Protein AF-A0A150PPF5-F1 (afdb_monomer_lite)

Organism: Sorangium cellulosum (NCBI:txid56)

Sequence (103 aa):
GITVATAHDVRDVDRVRRYVLLHGHLDRPGPGVVAGARLDAGDVVGYAGDTGSPGLVRLRLEARQLREGARLSDLDPKRIIDAAVTVPCDLRNVLPLRQGASL

Foldseek 3Di:
DDKAKDWDFDDDPPDTWIKIKIWPQFPDAFPPRDFPDDDDPPGGGGHFHCVVNPPDGDTDIWMKIFDPPADDDRVPVVQRPDCVGIGTDDCVVPDDDPPPPDD

Secondary structure (DSSP, 8-state):
-EEEEEEEEEEETTEEEEEEEEEEEEEEEPTT--TT----TT---EEEB-TTSTT--B-EEEEEEEPTT---STT-HHHHH-TTTEEEE-GGGTSPP-TT---

Radius of gyration: 14.57 Å; chains: 1; bounding box: 34×36×33 Å

Structure (mmCIF, N/CA/C/O backbone):
data_AF-A0A150PPF5-F1
#
_entry.id   AF-A0A150PPF5-F1
#
loop_
_atom_site.group_PDB
_atom_site.id
_atom_site.type_symbol
_atom_site.label_atom_id
_atom_site.label_alt_id
_atom_site.label_comp_id
_atom_site.label_asym_id
_atom_site.label_entity_id
_atom_site.label_seq_id
_atom_site.pdbx_PDB_ins_code
_atom_site.Cartn_x
_atom_site.Cartn_y
_atom_site.Cartn_z
_atom_site.occupancy
_atom_site.B_iso_or_equiv
_atom_site.auth_seq_id
_atom_site.auth_comp_id
_atom_site.auth_asym_id
_atom_site.auth_atom_id
_atom_site.pdbx_PDB_model_num
ATOM 1 N N . GLY A 1 1 ? 8.554 8.049 -8.570 1.00 86.94 1 GLY A N 1
ATOM 2 C CA . GLY A 1 1 ? 8.440 6.658 -9.037 1.00 86.94 1 GLY A CA 1
ATOM 3 C C . GLY A 1 1 ? 6.982 6.283 -9.131 1.00 86.94 1 GLY A C 1
ATOM 4 O O . GLY A 1 1 ? 6.154 7.002 -8.578 1.00 86.94 1 GLY A O 1
ATOM 5 N N . ILE A 1 2 ? 6.672 5.199 -9.830 1.00 94.44 2 ILE A N 1
ATOM 6 C CA . ILE A 1 2 ? 5.318 4.648 -9.883 1.00 94.44 2 ILE A CA 1
ATOM 7 C C . ILE A 1 2 ? 5.026 3.996 -8.532 1.00 94.44 2 ILE A C 1
ATOM 9 O O . ILE A 1 2 ? 5.869 3.285 -7.975 1.00 94.44 2 ILE A O 1
ATOM 13 N N . THR A 1 3 ? 3.834 4.277 -8.011 1.00 94.81 3 THR A N 1
ATOM 14 C CA . THR A 1 3 ? 3.356 3.756 -6.735 1.00 94.81 3 THR A CA 1
ATOM 15 C C . THR A 1 3 ? 1.937 3.241 -6.901 1.00 94.81 3 THR A C 1
ATOM 17 O O . THR A 1 3 ? 1.096 3.944 -7.456 1.00 94.81 3 THR A O 1
ATOM 20 N N . VAL A 1 4 ? 1.661 2.053 -6.370 1.00 95.31 4 VAL A N 1
ATOM 21 C CA . VAL A 1 4 ? 0.297 1.532 -6.225 1.00 95.31 4 VAL A CA 1
ATOM 22 C C . VAL A 1 4 ? -0.081 1.529 -4.749 1.00 95.31 4 VAL A C 1
ATOM 24 O O . VAL A 1 4 ? 0.610 0.940 -3.914 1.00 95.31 4 VAL A O 1
ATOM 27 N N . ALA A 1 5 ? -1.192 2.187 -4.426 1.00 94.69 5 ALA A N 1
ATOM 28 C CA . ALA A 1 5 ? -1.792 2.153 -3.102 1.00 94.69 5 ALA A CA 1
ATOM 29 C C . ALA A 1 5 ? -2.885 1.079 -3.053 1.00 94.69 5 ALA A C 1
ATOM 31 O O . ALA A 1 5 ? -3.734 1.018 -3.937 1.00 94.69 5 ALA A O 1
ATOM 32 N N . THR A 1 6 ? -2.892 0.266 -2.000 1.00 94.12 6 THR A N 1
ATOM 33 C CA . THR A 1 6 ? -3.980 -0.687 -1.718 1.00 94.12 6 THR A CA 1
ATOM 34 C C . THR A 1 6 ? -4.548 -0.403 -0.337 1.00 94.12 6 THR A C 1
ATOM 36 O O . THR A 1 6 ? -3.786 -0.098 0.582 1.00 94.12 6 THR A O 1
ATOM 39 N N . ALA A 1 7 ? -5.869 -0.475 -0.191 1.00 92.88 7 ALA A N 1
ATOM 40 C CA . ALA A 1 7 ? -6.562 -0.242 1.071 1.00 92.88 7 ALA A CA 1
ATOM 41 C C . ALA A 1 7 ? -7.164 -1.547 1.601 1.00 92.88 7 ALA A C 1
ATOM 43 O O . ALA A 1 7 ? -7.760 -2.306 0.842 1.00 92.88 7 ALA A O 1
ATOM 44 N N . HIS A 1 8 ? -7.017 -1.782 2.903 1.00 92.38 8 HIS A N 1
ATOM 45 C CA . HIS A 1 8 ? -7.371 -3.033 3.571 1.00 92.38 8 HIS A CA 1
ATOM 46 C C . HIS A 1 8 ? -8.176 -2.737 4.828 1.00 92.38 8 HIS A C 1
ATOM 48 O O . HIS A 1 8 ? -7.707 -2.001 5.698 1.00 92.38 8 HIS A O 1
ATOM 54 N N . ASP A 1 9 ? -9.363 -3.324 4.938 1.00 92.06 9 ASP A N 1
ATOM 55 C CA . ASP A 1 9 ? -10.159 -3.294 6.164 1.00 92.06 9 ASP A CA 1
ATOM 56 C C . ASP A 1 9 ? -9.834 -4.523 7.011 1.00 92.06 9 ASP A C 1
ATOM 58 O O . ASP A 1 9 ? -10.117 -5.656 6.626 1.00 92.06 9 ASP A O 1
ATOM 62 N N . VAL A 1 10 ? -9.240 -4.292 8.178 1.00 90.44 10 VAL A N 1
ATOM 63 C CA . VAL A 1 10 ? -8.845 -5.334 9.125 1.00 90.44 10 VAL A CA 1
ATOM 64 C C . VAL A 1 10 ? -9.773 -5.265 10.329 1.00 90.44 10 VAL A C 1
ATOM 66 O O . VAL A 1 10 ? -9.863 -4.237 11.003 1.00 90.44 10 VAL A O 1
ATOM 69 N N . ARG A 1 11 ? -10.481 -6.364 10.595 1.00 89.25 11 ARG A N 1
ATOM 70 C CA . ARG A 1 11 ? -11.310 -6.509 11.795 1.00 89.25 11 ARG A CA 1
ATOM 71 C C . ARG A 1 11 ? -10.426 -6.888 12.980 1.00 89.25 11 ARG A C 1
ATOM 73 O O . ARG A 1 11 ? -9.805 -7.944 12.974 1.00 89.25 11 ARG A O 1
ATOM 80 N N . ASP A 1 12 ? -10.394 -6.008 13.965 1.00 80.88 12 ASP A N 1
ATOM 81 C CA . ASP A 1 12 ? -9.947 -6.253 15.334 1.00 80.88 12 ASP A CA 1
ATOM 82 C C . ASP A 1 12 ? -11.208 -6.444 16.199 1.00 80.88 12 ASP A C 1
ATOM 84 O O . ASP A 1 12 ? -12.286 -6.013 15.791 1.00 80.88 12 ASP A O 1
ATOM 88 N N . VAL A 1 13 ? -11.100 -7.122 17.342 1.00 83.69 13 VAL A N 1
ATOM 89 C CA . VAL A 1 13 ? -12.215 -7.721 18.115 1.00 83.69 13 VAL A CA 1
ATOM 90 C C . VAL A 1 13 ? -13.509 -6.891 18.119 1.00 83.69 13 VAL A C 1
ATOM 92 O O . VAL A 1 13 ? -14.582 -7.425 17.846 1.00 83.69 13 VAL A O 1
ATOM 95 N N . ASP A 1 14 ? -13.410 -5.591 18.387 1.00 88.19 14 ASP A N 1
ATOM 96 C CA . ASP A 1 14 ? -14.524 -4.649 18.502 1.00 88.19 14 ASP A CA 1
ATOM 97 C C . ASP A 1 14 ? -14.519 -3.527 17.445 1.00 88.19 14 ASP A C 1
ATOM 99 O O . ASP A 1 14 ? -15.391 -2.656 17.459 1.00 88.19 14 ASP A O 1
ATOM 103 N N . ARG A 1 15 ? -13.556 -3.516 16.513 1.00 88.00 15 ARG A N 1
ATOM 104 C CA . ARG A 1 15 ? -13.326 -2.375 15.612 1.00 88.00 15 ARG A CA 1
ATOM 105 C C . ARG A 1 15 ? -12.773 -2.765 14.249 1.00 88.00 15 ARG A C 1
ATOM 107 O O . ARG A 1 15 ? -11.947 -3.659 14.106 1.00 88.00 15 ARG A O 1
ATOM 114 N N . VAL A 1 16 ? -13.164 -2.012 13.224 1.00 90.50 16 VAL A N 1
ATOM 115 C CA . VAL A 1 16 ? -12.557 -2.105 11.890 1.00 90.50 16 VAL A CA 1
ATOM 116 C C . VAL A 1 16 ? -11.475 -1.042 11.773 1.00 90.50 16 VAL A C 1
ATOM 118 O O . VAL A 1 16 ? -11.751 0.152 11.878 1.00 90.50 16 VAL A O 1
ATOM 121 N N . ARG A 1 17 ? -10.236 -1.467 11.536 1.00 91.56 17 ARG A N 1
ATOM 122 C CA . ARG A 1 17 ? -9.111 -0.581 11.231 1.00 91.56 17 ARG A CA 1
ATOM 123 C C . ARG A 1 17 ? -8.843 -0.627 9.733 1.00 91.56 17 ARG A C 1
ATOM 125 O O . ARG A 1 17 ? -8.702 -1.707 9.167 1.00 91.56 17 ARG A O 1
ATOM 132 N N . ARG A 1 18 ? -8.718 0.538 9.098 1.00 93.19 18 ARG A N 1
ATOM 133 C CA . ARG A 1 18 ? -8.332 0.631 7.686 1.00 93.19 18 ARG A CA 1
ATOM 134 C C . ARG A 1 18 ? -6.840 0.914 7.559 1.00 93.19 18 ARG A C 1
ATOM 136 O O . ARG A 1 18 ? -6.337 1.882 8.131 1.00 93.19 18 ARG A O 1
ATOM 143 N N . TYR A 1 19 ? -6.150 0.091 6.785 1.00 93.88 19 TYR A N 1
ATOM 144 C CA . TYR A 1 19 ? -4.734 0.232 6.466 1.00 93.88 19 TYR A CA 1
ATOM 145 C C . TYR A 1 19 ? 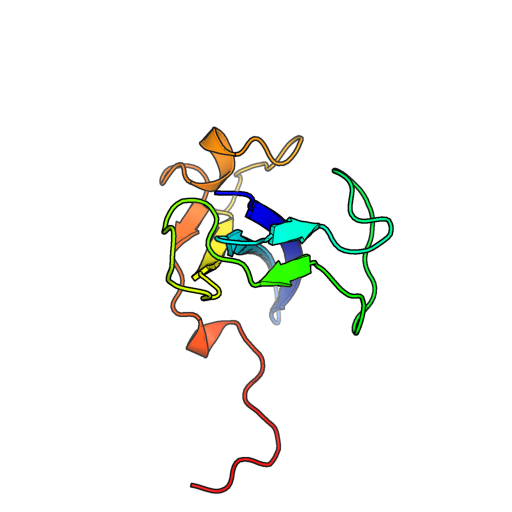-4.549 0.537 4.984 1.00 93.88 19 TYR A C 1
ATOM 147 O O . TYR A 1 19 ? -5.317 0.076 4.145 1.00 93.88 19 TYR A O 1
ATOM 155 N N . VAL A 1 20 ? -3.517 1.306 4.660 1.00 94.38 20 VAL A N 1
ATOM 156 C CA . VAL A 1 20 ? -3.080 1.581 3.296 1.00 94.38 20 VAL A CA 1
ATOM 157 C C . VAL A 1 20 ? -1.648 1.095 3.145 1.00 94.38 20 VAL A C 1
ATOM 159 O O . VAL A 1 20 ? -0.777 1.505 3.913 1.00 94.38 20 VAL A O 1
ATOM 162 N N . LEU A 1 21 ? -1.405 0.239 2.155 1.00 95.12 21 LEU A N 1
ATOM 163 C CA . LEU A 1 21 ? -0.059 -0.147 1.742 1.00 95.12 21 LEU A CA 1
ATOM 164 C C . LEU A 1 21 ? 0.330 0.589 0.466 1.00 95.12 21 LEU A C 1
ATOM 166 O O . LEU A 1 21 ? -0.389 0.533 -0.534 1.00 95.12 21 LEU A O 1
ATOM 170 N N . LEU A 1 22 ? 1.481 1.253 0.516 1.00 95.56 22 LEU A N 1
ATOM 171 C CA . LEU A 1 22 ? 2.103 1.955 -0.597 1.00 95.56 22 LEU A CA 1
ATOM 172 C C . LEU A 1 22 ? 3.228 1.093 -1.172 1.00 95.56 22 LEU A C 1
ATOM 174 O O . LEU A 1 22 ? 4.251 0.889 -0.518 1.00 95.56 22 LEU A O 1
ATOM 178 N N . HIS A 1 23 ? 3.036 0.621 -2.402 1.00 96.19 23 HIS A N 1
ATOM 179 C CA . HIS A 1 23 ? 4.006 -0.154 -3.173 1.00 96.19 23 HIS A CA 1
ATOM 180 C C . HIS A 1 23 ? 4.707 0.791 -4.144 1.00 96.19 23 HIS A C 1
ATOM 182 O O . HIS A 1 23 ? 4.190 1.052 -5.225 1.00 96.19 23 HIS A O 1
ATOM 188 N N . GLY A 1 24 ? 5.821 1.383 -3.723 1.00 95.69 24 GLY A N 1
ATOM 189 C CA . GLY A 1 24 ? 6.586 2.362 -4.494 1.00 95.69 24 GLY A CA 1
ATOM 190 C C . GLY A 1 24 ? 7.782 1.762 -5.230 1.00 95.69 24 GLY A C 1
ATOM 191 O O . GLY A 1 24 ? 8.209 0.643 -4.946 1.00 95.69 24 GLY A O 1
ATOM 192 N N . HIS A 1 25 ? 8.352 2.564 -6.133 1.00 95.94 25 HIS A N 1
ATOM 193 C CA . HIS A 1 25 ? 9.440 2.173 -7.044 1.00 95.94 25 HIS A CA 1
ATOM 194 C C . HIS A 1 25 ? 9.049 1.020 -7.977 1.00 95.94 25 HIS A C 1
ATOM 196 O O . HIS A 1 25 ? 9.867 0.178 -8.332 1.00 95.94 25 HIS A O 1
ATOM 202 N N . LEU A 1 26 ? 7.781 0.962 -8.379 1.00 97.25 26 LEU A N 1
ATOM 203 C CA . LEU A 1 26 ? 7.338 -0.016 -9.366 1.00 97.25 26 LEU A CA 1
ATOM 204 C C . LEU A 1 26 ? 7.803 0.399 -10.763 1.00 97.25 26 LEU A C 1
ATOM 206 O O . LEU A 1 26 ? 7.892 1.588 -11.053 1.00 97.25 26 LEU A O 1
ATOM 210 N N . ASP A 1 27 ? 8.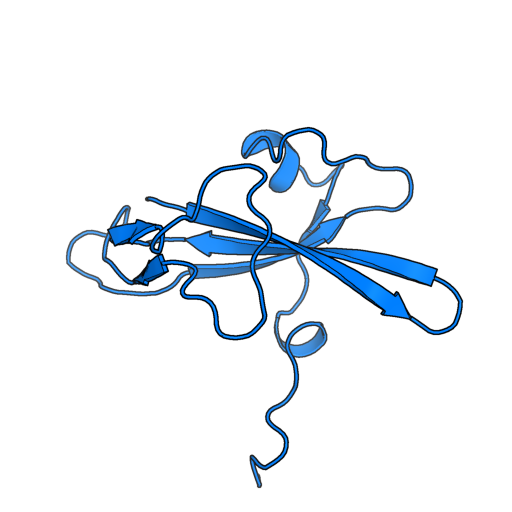070 -0.563 -11.632 1.00 96.50 27 ASP A N 1
ATOM 211 C CA . ASP A 1 27 ? 8.215 -0.338 -13.072 1.00 96.50 27 ASP A CA 1
ATOM 212 C C . ASP A 1 27 ? 6.843 -0.095 -13.715 1.00 96.50 27 ASP A C 1
ATOM 214 O O . ASP A 1 27 ? 6.650 0.818 -14.512 1.00 96.50 27 ASP A O 1
ATOM 218 N N . ARG A 1 28 ? 5.842 -0.878 -13.296 1.00 96.31 28 ARG A N 1
ATOM 219 C CA . ARG A 1 28 ? 4.454 -0.752 -13.751 1.00 96.31 28 ARG A CA 1
ATOM 220 C C . ARG A 1 28 ? 3.460 -1.388 -12.771 1.00 96.31 28 ARG A C 1
ATOM 222 O O . ARG A 1 28 ? 3.841 -2.302 -12.027 1.00 96.31 28 ARG A O 1
ATOM 229 N N . PRO A 1 29 ? 2.186 -0.956 -12.785 1.00 97.19 29 PRO A N 1
ATOM 230 C CA . PRO A 1 29 ? 1.109 -1.654 -12.090 1.00 97.19 29 PRO A CA 1
ATOM 231 C C . PRO A 1 29 ? 0.906 -3.077 -12.624 1.00 97.19 29 PRO A C 1
ATOM 233 O O . PRO A 1 29 ? 1.313 -3.419 -13.742 1.00 97.19 29 PRO A O 1
ATOM 236 N N . GLY A 1 30 ? 0.270 -3.911 -11.809 1.00 97.31 30 GLY A N 1
ATOM 237 C CA . GLY A 1 30 ? -0.151 -5.243 -12.214 1.00 97.31 30 GLY A CA 1
ATOM 238 C C . GLY A 1 30 ? -1.299 -5.220 -13.230 1.00 97.31 30 GLY A C 1
ATOM 239 O O . GLY A 1 30 ? -1.924 -4.177 -13.446 1.00 97.31 30 GLY A O 1
ATOM 240 N N . PRO A 1 31 ? -1.597 -6.358 -13.877 1.00 96.62 31 PRO A N 1
ATOM 241 C CA . PRO A 1 31 ? -2.733 -6.462 -14.788 1.00 96.62 31 PRO A CA 1
ATOM 242 C C . PRO A 1 31 ? -4.048 -6.088 -14.088 1.00 96.62 31 PRO A C 1
ATOM 244 O O . PRO A 1 31 ? -4.336 -6.594 -13.010 1.00 96.62 31 PRO A O 1
ATOM 247 N N . GLY A 1 32 ? -4.837 -5.192 -14.688 1.00 93.44 32 GLY A N 1
ATOM 248 C CA . GLY A 1 32 ? -6.133 -4.768 -14.136 1.00 93.44 32 GLY A CA 1
ATOM 249 C C . GLY A 1 32 ? -6.056 -3.849 -12.909 1.00 93.44 32 GLY A C 1
ATOM 250 O O . GLY A 1 32 ? -7.093 -3.406 -12.418 1.00 93.44 32 GLY A O 1
ATOM 251 N N . VAL A 1 33 ? -4.853 -3.508 -12.435 1.00 95.44 33 VAL A N 1
ATOM 252 C CA . VAL A 1 33 ? -4.661 -2.608 -11.295 1.00 95.44 33 VAL A CA 1
ATOM 253 C C . VAL A 1 33 ? -4.914 -1.166 -11.731 1.00 95.44 33 VAL A C 1
ATOM 255 O O . VAL A 1 33 ? -4.054 -0.504 -12.314 1.00 95.44 33 VAL A O 1
ATOM 258 N N . VAL A 1 34 ? -6.111 -0.678 -11.418 1.00 92.31 34 VAL A N 1
ATOM 259 C CA . VAL A 1 34 ? -6.544 0.711 -11.611 1.00 92.31 34 VAL A CA 1
ATOM 260 C C . VAL A 1 34 ? -7.155 1.257 -10.320 1.00 92.31 34 VAL A C 1
ATOM 262 O O . VAL A 1 34 ? -7.521 0.499 -9.421 1.00 92.31 34 VAL A O 1
ATOM 265 N N . ALA A 1 35 ? -7.262 2.582 -10.198 1.00 88.12 35 ALA A N 1
ATOM 266 C CA . ALA A 1 35 ? -7.882 3.200 -9.028 1.00 88.12 35 ALA A CA 1
ATOM 267 C C . ALA A 1 35 ? -9.328 2.702 -8.846 1.00 88.12 35 ALA A C 1
ATOM 269 O O . ALA A 1 35 ? -10.112 2.688 -9.792 1.00 88.12 35 ALA A O 1
ATOM 270 N N . GLY A 1 36 ? -9.664 2.280 -7.625 1.00 88.62 36 GLY A N 1
ATOM 271 C CA . GLY A 1 36 ? -10.976 1.717 -7.296 1.00 88.62 36 GLY A CA 1
ATOM 272 C C . GLY A 1 36 ? -11.156 0.237 -7.651 1.00 88.62 36 GLY A C 1
ATOM 273 O O . GLY A 1 36 ? -12.180 -0.335 -7.281 1.00 88.62 36 GLY A O 1
ATOM 274 N N . ALA A 1 37 ? -10.182 -0.405 -8.309 1.00 92.56 37 ALA A N 1
ATOM 275 C CA . ALA A 1 37 ? -10.227 -1.845 -8.539 1.00 92.56 37 ALA A CA 1
ATOM 276 C C . ALA A 1 37 ? -10.201 -2.611 -7.209 1.00 92.56 37 ALA A C 1
ATOM 278 O O . ALA A 1 37 ? -9.458 -2.271 -6.283 1.00 92.56 37 ALA A O 1
ATOM 279 N N . ARG A 1 38 ? -11.006 -3.672 -7.130 1.00 93.75 38 ARG A N 1
ATOM 280 C CA . ARG A 1 38 ? -10.922 -4.660 -6.056 1.00 93.75 38 ARG A CA 1
ATOM 281 C C . ARG A 1 38 ? -9.905 -5.718 -6.469 1.00 93.75 38 ARG A C 1
ATOM 283 O O . ARG A 1 38 ? -9.963 -6.191 -7.597 1.00 93.75 38 ARG A O 1
ATOM 290 N N . LEU A 1 39 ? -9.000 -6.049 -5.557 1.00 93.06 39 LEU A N 1
ATOM 291 C CA . LEU A 1 39 ? -7.991 -7.087 -5.740 1.00 93.06 39 LEU A CA 1
ATOM 292 C C . LEU A 1 39 ? -8.269 -8.224 -4.761 1.00 93.06 39 LEU A C 1
ATOM 294 O O . LEU A 1 39 ? -8.664 -7.969 -3.617 1.00 93.06 39 LEU A O 1
ATOM 298 N N . A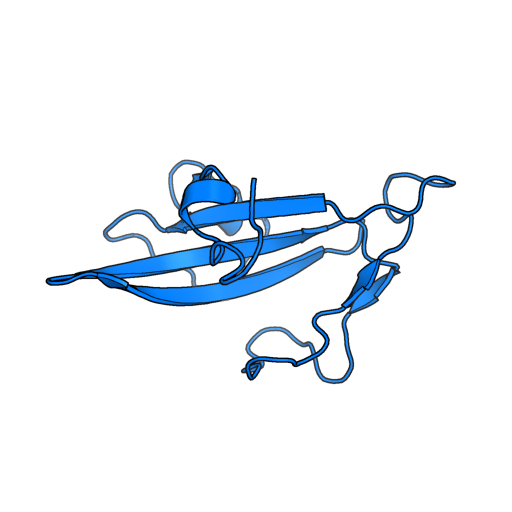SP A 1 40 ? -8.035 -9.448 -5.208 1.00 93.62 40 ASP A N 1
ATOM 299 C CA . ASP A 1 40 ? -8.091 -10.646 -4.387 1.00 93.62 40 ASP A CA 1
ATOM 300 C C . ASP A 1 40 ? -6.698 -11.021 -3.857 1.00 93.62 40 ASP A C 1
ATOM 302 O O . ASP A 1 40 ? -5.650 -10.559 -4.320 1.00 93.62 40 ASP A O 1
ATOM 306 N N . ALA A 1 41 ? -6.671 -11.857 -2.819 1.00 89.38 41 ALA A N 1
ATOM 307 C CA . ALA A 1 41 ? -5.415 -12.337 -2.261 1.00 89.38 41 ALA A CA 1
ATOM 308 C C . ALA A 1 41 ? -4.653 -13.171 -3.305 1.00 89.38 41 ALA A C 1
ATOM 310 O O . ALA A 1 41 ? -5.174 -14.152 -3.827 1.00 89.38 41 ALA A O 1
ATOM 311 N N . GLY A 1 42 ? -3.398 -12.798 -3.560 1.00 90.88 42 GLY A N 1
ATOM 312 C CA . GLY A 1 42 ? -2.559 -13.422 -4.586 1.00 90.88 42 GLY A CA 1
ATOM 313 C C . GLY A 1 42 ? -2.500 -12.643 -5.901 1.00 90.88 42 GLY A C 1
ATOM 314 O O . GLY A 1 42 ? -1.616 -12.926 -6.709 1.00 90.88 42 GLY A O 1
ATOM 315 N N . ASP A 1 43 ? -3.354 -11.632 -6.090 1.00 96.06 43 ASP A N 1
ATOM 316 C CA . ASP A 1 43 ? -3.280 -10.768 -7.264 1.00 96.06 43 ASP A CA 1
ATOM 317 C C . ASP A 1 43 ? -1.951 -10.012 -7.336 1.00 96.06 43 ASP A C 1
ATOM 319 O O . ASP A 1 43 ? -1.386 -9.540 -6.341 1.00 96.06 43 ASP A O 1
ATOM 323 N N . VAL A 1 44 ? -1.454 -9.854 -8.562 1.00 97.00 44 VAL A N 1
ATOM 324 C CA . VAL A 1 44 ? -0.241 -9.083 -8.826 1.00 97.00 44 VAL A CA 1
ATOM 325 C C . VAL A 1 44 ? -0.571 -7.597 -8.730 1.00 97.00 44 VAL A C 1
ATOM 327 O O . VAL A 1 44 ? -1.242 -7.046 -9.594 1.00 97.00 44 VAL A O 1
ATOM 330 N N . VAL A 1 45 ? -0.044 -6.925 -7.705 1.00 96.56 45 VAL A N 1
ATOM 331 C CA . VAL A 1 45 ? -0.217 -5.473 -7.503 1.00 96.56 45 VAL A CA 1
ATOM 332 C C . VAL A 1 45 ? 0.681 -4.651 -8.440 1.00 96.56 45 VAL A C 1
ATOM 334 O O . VAL A 1 45 ? 0.316 -3.560 -8.880 1.00 96.56 45 VAL A O 1
ATOM 337 N N . GLY A 1 46 ? 1.864 -5.168 -8.775 1.00 97.31 46 GLY A N 1
ATOM 338 C CA . GLY A 1 46 ? 2.833 -4.491 -9.630 1.00 97.31 46 GLY A CA 1
ATOM 339 C C . GLY A 1 46 ? 4.167 -5.214 -9.707 1.00 97.31 46 GLY A C 1
ATOM 340 O O . GLY A 1 46 ? 4.377 -6.241 -9.063 1.00 97.31 46 GLY A O 1
ATOM 341 N N . TYR A 1 47 ? 5.067 -4.652 -10.507 1.00 97.44 47 TYR A N 1
ATOM 342 C CA . TYR A 1 47 ? 6.397 -5.202 -10.758 1.00 97.44 47 TYR A CA 1
ATOM 343 C C . TYR A 1 47 ? 7.440 -4.225 -10.225 1.00 97.44 47 TYR A C 1
ATOM 345 O O . TYR A 1 47 ? 7.383 -3.040 -10.550 1.00 97.44 47 TYR A O 1
ATOM 353 N N . ALA A 1 48 ? 8.357 -4.698 -9.378 1.00 96.38 48 ALA A N 1
ATOM 354 C CA . ALA A 1 48 ? 9.422 -3.859 -8.833 1.00 96.38 48 ALA A CA 1
ATOM 355 C C . ALA A 1 48 ? 10.333 -3.360 -9.962 1.00 96.38 48 ALA A C 1
ATOM 357 O O . ALA A 1 48 ? 10.697 -4.124 -10.853 1.00 96.38 48 ALA A O 1
ATOM 358 N N . GLY A 1 49 ? 10.697 -2.085 -9.901 1.00 95.62 49 GLY A N 1
ATOM 359 C CA . GLY A 1 49 ? 11.572 -1.430 -10.861 1.00 95.62 49 GLY A CA 1
ATOM 360 C C . GLY A 1 49 ? 12.514 -0.468 -10.157 1.00 95.62 49 GLY A C 1
ATOM 361 O O . GLY A 1 49 ? 12.744 -0.558 -8.950 1.00 95.62 49 GLY A O 1
ATOM 362 N N . ASP A 1 50 ? 13.057 0.466 -10.923 1.00 95.00 50 ASP A N 1
ATOM 363 C CA . ASP A 1 50 ? 13.989 1.489 -10.454 1.00 95.00 50 ASP A CA 1
ATOM 364 C C . ASP A 1 50 ? 13.385 2.904 -10.557 1.00 95.00 50 ASP A C 1
ATOM 366 O O . ASP A 1 50 ? 14.083 3.919 -10.494 1.00 95.00 50 ASP A O 1
ATOM 370 N N . THR A 1 51 ? 12.056 3.018 -10.690 1.00 93.56 51 THR A N 1
ATOM 371 C CA . THR A 1 51 ? 11.423 4.322 -10.905 1.00 93.56 51 THR A CA 1
ATOM 372 C C . THR A 1 51 ? 11.599 5.241 -9.690 1.00 93.56 51 THR A C 1
ATOM 374 O O . THR A 1 51 ? 11.186 4.965 -8.558 1.00 93.56 51 THR A O 1
ATOM 377 N N . GLY A 1 52 ? 12.192 6.413 -9.921 1.00 88.62 52 GLY A N 1
ATOM 378 C CA . GLY A 1 52 ? 12.586 7.336 -8.850 1.00 88.62 52 GLY A CA 1
ATOM 379 C C . GLY A 1 52 ? 13.849 6.919 -8.084 1.00 88.62 52 GLY A C 1
ATOM 380 O O . GLY A 1 52 ? 14.167 7.549 -7.080 1.00 88.62 52 GLY A O 1
ATOM 381 N N . SER A 1 53 ? 14.558 5.878 -8.524 1.00 89.50 53 SER A N 1
ATOM 382 C CA . SER A 1 53 ? 15.906 5.492 -8.077 1.00 89.50 53 SER A CA 1
ATOM 383 C C . SER A 1 53 ? 16.652 4.752 -9.206 1.00 89.50 53 SER A C 1
ATOM 385 O O . SER A 1 53 ? 16.906 3.556 -9.066 1.00 89.50 53 SER A O 1
ATOM 387 N N . PRO A 1 54 ? 16.974 5.431 -10.329 1.00 90.88 54 PRO A N 1
ATOM 388 C CA . PRO A 1 54 ? 17.503 4.781 -11.531 1.00 90.88 54 PRO A CA 1
ATOM 389 C C . PRO A 1 54 ? 18.730 3.906 -11.255 1.00 90.88 54 PRO A C 1
ATOM 391 O O . PRO A 1 54 ? 19.636 4.318 -10.529 1.00 90.88 54 PRO A O 1
ATOM 394 N N . GLY A 1 55 ? 18.759 2.707 -11.839 1.00 93.00 55 GLY A N 1
ATOM 395 C CA . GLY A 1 55 ? 19.841 1.734 -11.660 1.00 93.00 55 GLY A CA 1
ATOM 396 C C . GLY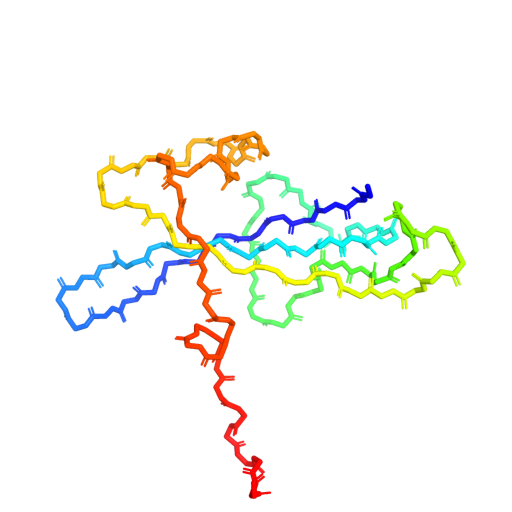 A 1 55 ? 19.755 0.894 -10.380 1.00 93.00 55 GLY A C 1
ATOM 397 O O . GLY A 1 55 ? 20.579 0.001 -10.190 1.00 93.00 55 GLY A O 1
ATOM 398 N N . LEU A 1 56 ? 18.761 1.129 -9.515 1.00 93.19 56 LEU A N 1
ATOM 399 C CA . LEU A 1 56 ? 18.520 0.334 -8.312 1.00 93.19 56 LEU A CA 1
ATOM 400 C C . LEU A 1 56 ? 17.096 -0.226 -8.305 1.00 93.19 56 LEU A C 1
ATOM 402 O O . LEU A 1 56 ? 16.155 0.431 -7.859 1.00 93.19 56 LEU A O 1
ATOM 406 N N . VAL A 1 57 ? 16.953 -1.480 -8.739 1.00 95.31 57 VAL A N 1
ATOM 407 C CA . VAL A 1 57 ? 15.675 -2.199 -8.669 1.00 95.31 57 VAL A CA 1
ATOM 408 C C . VAL A 1 57 ? 15.369 -2.561 -7.218 1.00 95.31 57 VAL A C 1
ATOM 410 O O . VAL A 1 57 ? 16.068 -3.369 -6.605 1.00 95.31 57 VAL A O 1
ATOM 413 N N . ARG A 1 58 ? 14.318 -1.963 -6.652 1.00 92.88 58 ARG A N 1
ATOM 414 C CA . ARG A 1 58 ? 13.882 -2.227 -5.273 1.00 92.88 58 ARG A CA 1
ATOM 415 C C . ARG A 1 58 ? 12.397 -1.954 -5.101 1.00 92.88 58 ARG A C 1
ATOM 417 O O . ARG A 1 58 ? 11.851 -1.063 -5.731 1.00 92.88 58 ARG A O 1
ATOM 424 N N . LEU A 1 59 ? 11.764 -2.647 -4.160 1.00 93.88 59 LEU A N 1
ATOM 425 C CA . LEU A 1 59 ? 10.422 -2.301 -3.698 1.00 93.88 59 LEU A CA 1
ATOM 426 C C . LEU A 1 59 ? 10.528 -1.354 -2.497 1.00 93.88 59 LEU A C 1
ATOM 428 O O . LEU A 1 59 ? 11.187 -1.674 -1.505 1.00 93.88 59 LEU A O 1
ATOM 432 N N . ARG A 1 60 ? 9.859 -0.197 -2.554 1.00 94.44 60 ARG A N 1
ATOM 433 C CA . ARG A 1 60 ? 9.528 0.558 -1.337 1.00 94.44 60 ARG A CA 1
ATOM 434 C C . ARG A 1 60 ? 8.163 0.094 -0.868 1.00 94.44 60 ARG A C 1
ATOM 436 O O . ARG A 1 60 ? 7.186 0.277 -1.581 1.00 94.44 60 ARG A O 1
ATOM 443 N N . LEU A 1 61 ? 8.105 -0.457 0.336 1.00 95.50 61 LEU A N 1
ATOM 444 C CA . LEU A 1 61 ? 6.851 -0.784 0.994 1.00 95.50 61 LEU A CA 1
ATOM 445 C C . LEU A 1 61 ? 6.682 0.110 2.217 1.00 95.50 61 LEU A C 1
ATOM 447 O O . LEU A 1 61 ? 7.597 0.242 3.027 1.00 95.50 61 LEU A O 1
ATOM 451 N N . GLU A 1 62 ? 5.515 0.722 2.343 1.00 95.69 62 GLU A N 1
ATOM 452 C CA . GLU A 1 62 ? 5.138 1.511 3.511 1.00 95.69 62 GLU A CA 1
ATOM 453 C C . GLU A 1 62 ? 3.701 1.171 3.883 1.00 95.69 62 GLU A C 1
ATOM 455 O O . GLU A 1 62 ? 2.830 1.131 3.015 1.00 95.69 62 GLU A O 1
ATOM 460 N N . ALA A 1 63 ? 3.453 0.929 5.168 1.00 96.06 63 ALA A N 1
ATOM 461 C CA . ALA A 1 63 ? 2.108 0.760 5.687 1.00 96.06 63 ALA A CA 1
ATOM 462 C C . ALA A 1 63 ? 1.708 1.979 6.501 1.00 96.06 63 ALA A C 1
ATOM 464 O O . ALA A 1 63 ? 2.496 2.528 7.274 1.00 96.06 63 ALA A O 1
ATOM 465 N N . ARG A 1 64 ? 0.453 2.382 6.340 1.00 96.19 64 ARG A N 1
ATOM 466 C CA . ARG A 1 64 ? -0.145 3.492 7.069 1.00 96.19 64 ARG A CA 1
ATOM 467 C C . ARG A 1 64 ? -1.518 3.079 7.567 1.00 96.19 64 ARG A C 1
ATOM 469 O O . ARG A 1 64 ? -2.249 2.390 6.863 1.00 96.19 64 ARG A O 1
ATOM 476 N N . GLN A 1 65 ? -1.888 3.503 8.762 1.00 95.00 65 GLN A N 1
ATOM 477 C CA . GLN A 1 65 ? -3.232 3.333 9.300 1.00 95.00 65 GLN A CA 1
ATOM 478 C C . GLN A 1 65 ? -4.031 4.613 9.089 1.00 95.00 65 GLN A C 1
ATOM 480 O O . GLN A 1 65 ? -3.555 5.700 9.412 1.00 95.00 65 GLN A O 1
ATOM 485 N N . LEU A 1 66 ? -5.252 4.488 8.573 1.00 94.19 66 LEU A N 1
ATOM 486 C CA . LEU A 1 66 ? -6.218 5.580 8.554 1.00 94.19 66 LEU A CA 1
ATOM 487 C C . LEU A 1 66 ? -6.585 5.954 9.993 1.00 94.19 66 LEU A C 1
ATOM 489 O O . LEU A 1 66 ? -6.879 5.076 10.808 1.00 94.19 66 LEU A O 1
ATOM 493 N N . ARG A 1 67 ? -6.566 7.249 10.310 1.00 93.38 67 ARG A N 1
ATOM 494 C CA . ARG A 1 67 ? -7.013 7.737 11.616 1.00 93.38 67 ARG A CA 1
ATOM 495 C C . ARG A 1 67 ? -8.518 7.565 11.772 1.00 93.38 67 ARG A C 1
ATOM 497 O O . ARG A 1 67 ? -9.274 7.626 10.805 1.00 93.38 67 ARG A O 1
ATOM 504 N N . GLU A 1 68 ? -8.948 7.391 13.012 1.00 88.19 68 GLU A N 1
ATOM 505 C CA . GLU A 1 68 ? -10.366 7.340 13.353 1.00 88.19 68 GLU A CA 1
ATOM 506 C C . GLU A 1 68 ? -11.092 8.618 12.895 1.00 88.19 68 GLU A C 1
ATOM 508 O O . GLU A 1 68 ? -10.554 9.721 12.994 1.00 88.19 68 GLU A O 1
ATOM 513 N N . GLY A 1 69 ? -12.287 8.461 12.320 1.00 86.44 69 GLY A N 1
ATOM 514 C CA . GLY A 1 69 ? -13.081 9.563 11.760 1.00 86.44 69 GLY A CA 1
ATOM 515 C C . GLY A 1 69 ? -12.567 10.141 10.433 1.00 86.44 69 GLY A C 1
ATOM 516 O O . GLY A 1 69 ? -13.297 10.878 9.766 1.00 86.44 69 GLY A O 1
ATOM 517 N N . ALA A 1 70 ? -11.350 9.799 9.997 1.00 89.44 70 ALA A N 1
ATOM 518 C CA . ALA A 1 70 ? -10.832 10.228 8.705 1.00 89.44 70 ALA A CA 1
ATOM 519 C C . ALA A 1 70 ? -11.466 9.427 7.556 1.00 89.44 70 ALA A C 1
ATOM 521 O O . ALA A 1 70 ? -11.853 8.268 7.699 1.00 89.44 70 ALA A O 1
ATOM 522 N N . ARG A 1 71 ? -11.551 10.050 6.376 1.00 83.25 71 ARG A N 1
ATOM 523 C CA . ARG A 1 71 ? -12.050 9.420 5.148 1.00 83.25 71 ARG A CA 1
ATOM 524 C C . ARG A 1 71 ? -10.988 9.471 4.058 1.00 83.25 71 ARG A C 1
ATOM 526 O O . ARG A 1 71 ? -10.395 10.523 3.810 1.00 83.25 71 ARG A O 1
ATOM 533 N N . LEU A 1 72 ? -10.799 8.332 3.399 1.00 77.06 72 LEU A N 1
ATOM 534 C CA . LEU A 1 72 ? -10.062 8.200 2.146 1.00 77.06 72 LEU A CA 1
ATOM 535 C C . LEU A 1 72 ? -11.084 8.155 1.012 1.00 77.06 72 LEU A C 1
ATOM 537 O O . LEU A 1 72 ? -11.530 7.079 0.624 1.00 77.06 72 LEU A O 1
ATOM 541 N N . SER A 1 73 ? -11.502 9.322 0.532 1.00 70.19 73 SER A N 1
ATOM 542 C CA . SER A 1 73 ? -12.143 9.417 -0.777 1.00 70.19 73 SER A CA 1
ATOM 543 C C . SER A 1 73 ? -11.048 9.405 -1.844 1.00 70.19 73 SER A C 1
ATOM 545 O O . SER A 1 73 ? -10.041 10.102 -1.710 1.00 70.19 73 SER A O 1
ATOM 547 N N . ASP A 1 74 ? -11.227 8.559 -2.855 1.00 62.94 74 ASP A N 1
ATOM 548 C CA . ASP A 1 74 ? -10.475 8.544 -4.118 1.00 62.94 74 ASP A CA 1
ATOM 549 C C . ASP A 1 74 ? -8.969 8.258 -4.051 1.00 62.94 74 ASP A C 1
ATOM 551 O O . ASP A 1 74 ? -8.278 8.404 -5.056 1.00 62.94 74 ASP A O 1
ATOM 555 N N . LEU A 1 75 ? -8.451 7.805 -2.900 1.00 66.06 75 LEU A N 1
ATOM 556 C CA . LEU A 1 75 ? -7.030 7.472 -2.722 1.00 66.06 75 LEU A CA 1
ATOM 557 C C . LEU A 1 75 ? -6.091 8.578 -3.256 1.00 66.06 75 LEU A C 1
ATOM 559 O O . LEU A 1 75 ? -5.054 8.276 -3.844 1.00 66.06 75 LEU A O 1
ATOM 563 N N . ASP A 1 76 ? -6.441 9.856 -3.043 1.00 77.19 76 ASP A N 1
ATOM 564 C CA . ASP A 1 76 ? -5.576 10.981 -3.419 1.00 77.19 76 ASP A CA 1
ATOM 565 C C . ASP A 1 76 ? -4.180 10.791 -2.784 1.00 77.19 76 ASP A C 1
ATOM 567 O O . ASP A 1 76 ? -4.069 10.756 -1.549 1.00 77.19 76 ASP A O 1
ATOM 571 N N . PRO A 1 77 ? -3.103 10.689 -3.590 1.00 79.75 77 PRO A N 1
ATOM 572 C CA . PRO A 1 77 ? -1.751 10.466 -3.093 1.00 79.75 77 PRO A CA 1
ATOM 573 C C . PRO A 1 77 ? -1.312 11.462 -2.016 1.00 79.75 77 PRO A C 1
ATOM 575 O O . PRO A 1 77 ? -0.615 11.069 -1.080 1.00 79.75 77 PRO A O 1
ATOM 578 N N . LYS A 1 78 ? -1.735 12.734 -2.104 1.00 85.12 78 LYS A N 1
ATOM 579 C CA . LYS A 1 78 ? -1.385 13.758 -1.104 1.00 85.12 78 LYS A CA 1
ATOM 580 C C . LYS A 1 78 ? -2.079 13.499 0.228 1.00 85.12 78 LYS A C 1
ATOM 582 O O . LYS A 1 78 ? -1.460 13.619 1.281 1.00 85.12 78 LYS A O 1
ATOM 587 N N . ARG A 1 79 ? -3.348 13.095 0.181 1.00 86.94 79 ARG A N 1
ATOM 588 C CA . ARG A 1 79 ? -4.155 12.764 1.363 1.00 86.94 79 ARG A CA 1
ATOM 589 C C . ARG A 1 79 ? -3.675 11.487 2.039 1.00 86.94 79 ARG A C 1
ATOM 591 O O . ARG A 1 79 ? -3.721 11.403 3.260 1.00 86.94 79 ARG A O 1
ATOM 598 N N . ILE A 1 80 ? -3.196 10.504 1.275 1.00 89.06 80 ILE A N 1
ATOM 599 C CA . ILE A 1 80 ? -2.708 9.242 1.843 1.00 89.06 80 ILE A CA 1
ATOM 600 C C . ILE A 1 80 ? -1.465 9.460 2.711 1.00 89.06 80 ILE A C 1
ATOM 602 O O . ILE A 1 80 ? -1.331 8.786 3.729 1.00 89.06 80 ILE A O 1
ATOM 606 N N . ILE A 1 81 ? -0.570 10.382 2.349 1.00 91.00 81 ILE A N 1
ATOM 607 C CA . ILE A 1 81 ? 0.660 10.643 3.118 1.00 91.00 81 ILE A CA 1
ATOM 608 C C . ILE A 1 81 ? 0.496 11.720 4.201 1.00 91.00 81 ILE A C 1
ATOM 610 O O . ILE A 1 81 ? 1.392 11.879 5.033 1.00 91.00 81 ILE A O 1
ATOM 614 N N . ASP A 1 82 ? -0.634 12.429 4.215 1.00 92.38 82 ASP A N 1
ATOM 615 C CA . ASP A 1 82 ? -0.955 13.458 5.204 1.00 92.38 82 ASP A CA 1
ATOM 616 C C . ASP A 1 82 ? -1.071 12.846 6.611 1.00 92.38 82 ASP A C 1
ATOM 618 O O . ASP A 1 82 ? -1.873 11.942 6.860 1.00 92.38 82 ASP A O 1
ATOM 622 N N . ALA A 1 83 ? -0.274 13.365 7.547 1.00 92.31 83 ALA A N 1
ATOM 623 C CA . ALA A 1 83 ? -0.225 12.909 8.932 1.00 92.31 83 ALA A CA 1
ATOM 624 C C . ALA A 1 83 ? -1.530 13.153 9.711 1.00 92.31 83 ALA A C 1
ATOM 626 O O . ALA A 1 83 ? -1.764 12.485 10.724 1.00 92.31 83 ALA A O 1
ATOM 627 N N . ALA A 1 84 ? -2.379 14.084 9.260 1.00 91.62 84 ALA A N 1
ATOM 628 C CA . ALA A 1 84 ? -3.711 14.320 9.815 1.00 91.62 84 ALA A CA 1
ATOM 629 C C . ALA A 1 84 ? -4.735 13.266 9.359 1.00 91.62 84 ALA A C 1
ATOM 631 O O . ALA A 1 84 ? -5.771 13.100 9.997 1.00 91.62 84 ALA A O 1
ATOM 632 N N . VAL A 1 85 ? -4.449 12.531 8.279 1.00 93.25 85 VAL A N 1
ATOM 633 C CA . VAL A 1 85 ? -5.345 11.514 7.706 1.00 93.25 85 VAL A CA 1
ATOM 634 C C . VAL A 1 85 ? -4.863 10.114 8.054 1.00 93.25 85 VAL A C 1
ATOM 636 O O . VAL A 1 85 ? -5.655 9.284 8.495 1.00 93.25 85 VAL A O 1
ATOM 639 N N . THR A 1 86 ? -3.570 9.840 7.893 1.00 95.31 86 THR A N 1
ATOM 640 C CA . THR A 1 86 ? -2.987 8.525 8.162 1.00 95.31 86 THR A CA 1
ATOM 641 C C . THR A 1 86 ? -1.725 8.629 9.014 1.00 95.31 86 THR A C 1
ATOM 643 O O . THR A 1 86 ? -1.000 9.623 8.982 1.00 95.31 86 THR A O 1
ATOM 646 N N . VAL A 1 87 ? -1.427 7.572 9.763 1.00 95.75 87 VAL A N 1
ATOM 647 C CA . VAL A 1 87 ? -0.200 7.446 10.555 1.00 95.75 87 VAL A CA 1
ATOM 648 C C . VAL A 1 87 ? 0.655 6.297 10.011 1.00 95.75 87 VAL A C 1
ATOM 650 O O . VAL A 1 87 ? 0.105 5.222 9.766 1.00 95.75 87 VAL A O 1
ATOM 653 N N . PRO A 1 88 ? 1.972 6.479 9.795 1.00 95.75 88 PRO A N 1
ATOM 654 C CA . PRO A 1 88 ? 2.862 5.376 9.440 1.00 95.75 88 PRO A CA 1
ATOM 655 C C . PRO A 1 88 ? 2.834 4.270 10.498 1.00 95.75 88 PRO A C 1
ATOM 657 O O . PRO A 1 88 ? 2.790 4.546 11.697 1.00 95.75 88 PRO A O 1
ATOM 660 N N . CYS A 1 89 ? 2.882 3.020 10.053 1.00 95.06 89 CYS A N 1
ATOM 661 C CA . CYS A 1 89 ? 2.932 1.847 10.915 1.00 95.06 89 CYS A CA 1
ATOM 662 C C . CYS A 1 89 ? 4.204 1.045 10.647 1.00 95.06 89 CYS A C 1
ATOM 664 O O . CYS A 1 89 ? 4.684 0.975 9.515 1.00 95.06 89 CYS A O 1
ATOM 666 N N . ASP A 1 90 ? 4.713 0.381 11.684 1.00 93.44 90 ASP A N 1
ATOM 667 C CA . ASP A 1 90 ? 5.723 -0.656 11.495 1.00 93.44 90 ASP A CA 1
ATOM 668 C C . ASP A 1 90 ? 5.106 -1.818 10.703 1.00 93.44 90 ASP A C 1
ATOM 670 O O . ASP A 1 90 ? 4.078 -2.373 11.101 1.00 93.44 90 ASP A O 1
ATOM 674 N N . LEU A 1 91 ? 5.732 -2.181 9.581 1.00 91.25 91 LEU A N 1
ATOM 675 C CA . LEU A 1 91 ? 5.269 -3.253 8.696 1.00 91.25 91 LEU A CA 1
ATOM 676 C C . LEU A 1 91 ? 5.129 -4.593 9.426 1.00 91.25 91 LEU A C 1
ATOM 678 O O . LEU A 1 91 ? 4.233 -5.371 9.104 1.00 91.25 91 LE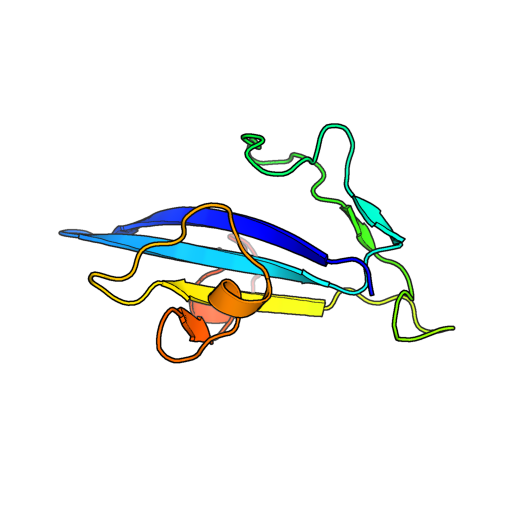U A O 1
ATOM 682 N N . ARG A 1 92 ? 5.968 -4.850 10.435 1.00 89.62 92 ARG A N 1
ATOM 683 C CA . ARG A 1 92 ? 5.955 -6.097 11.217 1.00 89.62 92 ARG A CA 1
ATOM 684 C C . ARG A 1 92 ? 4.699 -6.251 12.069 1.00 89.62 92 ARG A C 1
ATOM 686 O O . ARG A 1 92 ? 4.353 -7.368 12.430 1.00 89.62 92 ARG A O 1
ATOM 693 N N . ASN A 1 93 ? 4.013 -5.147 12.365 1.00 87.12 93 ASN A N 1
ATOM 694 C CA . ASN A 1 93 ? 2.794 -5.147 13.172 1.00 87.12 93 ASN A CA 1
ATOM 695 C C . ASN A 1 93 ? 1.520 -5.311 12.332 1.00 87.12 93 ASN A C 1
ATOM 697 O O . ASN A 1 93 ? 0.435 -5.426 12.895 1.00 87.12 93 ASN A O 1
ATOM 701 N N . VAL A 1 94 ? 1.625 -5.239 11.002 1.00 88.19 94 VAL A N 1
ATOM 702 C CA . VAL A 1 94 ? 0.460 -5.171 10.100 1.00 88.19 94 VAL A CA 1
ATOM 703 C C . VAL A 1 94 ? 0.498 -6.205 8.985 1.00 88.19 94 VAL A C 1
ATOM 705 O O . VAL A 1 94 ? -0.551 -6.577 8.469 1.00 88.19 94 VAL A O 1
ATOM 708 N N . LEU A 1 95 ? 1.684 -6.677 8.601 1.00 86.44 95 LEU A N 1
ATOM 709 C CA . LEU A 1 95 ? 1.816 -7.786 7.672 1.00 86.44 95 LEU A CA 1
ATOM 710 C C . LEU A 1 95 ? 1.692 -9.112 8.426 1.00 86.44 95 LEU A C 1
ATOM 712 O O . LEU A 1 95 ? 2.200 -9.223 9.544 1.00 86.44 95 LEU A O 1
ATOM 716 N N . PRO A 1 96 ? 1.071 -10.137 7.818 1.00 81.62 96 PRO A N 1
ATOM 717 C CA . PRO A 1 96 ? 1.070 -11.472 8.388 1.00 81.62 96 PRO A CA 1
ATOM 718 C C . PRO A 1 96 ? 2.504 -11.929 8.652 1.00 81.62 96 PRO A C 1
ATOM 720 O O . PRO A 1 96 ? 3.353 -11.909 7.754 1.00 81.62 96 PRO A O 1
ATOM 723 N N . LEU A 1 97 ? 2.773 -12.372 9.879 1.00 77.06 97 LEU A N 1
ATOM 724 C CA . LEU A 1 97 ? 3.984 -13.131 10.155 1.00 77.06 97 LEU A CA 1
ATOM 725 C C . LEU A 1 97 ? 3.925 -14.405 9.311 1.00 77.06 97 LEU A C 1
ATOM 727 O O . LEU A 1 97 ? 2.876 -15.046 9.219 1.00 77.06 97 LEU A O 1
ATOM 731 N N . ARG A 1 98 ? 5.042 -14.778 8.679 1.00 66.69 98 ARG A N 1
ATOM 732 C CA . ARG A 1 98 ? 5.137 -16.073 8.000 1.00 66.69 98 ARG A CA 1
ATOM 733 C C . ARG A 1 98 ? 4.808 -17.167 9.015 1.00 66.69 98 ARG A C 1
ATOM 735 O O .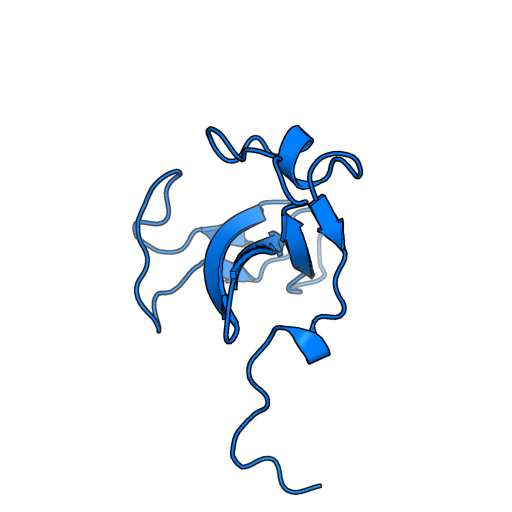 ARG A 1 98 ? 5.607 -17.419 9.913 1.00 66.69 98 ARG A O 1
ATOM 742 N N . GLN A 1 99 ? 3.670 -17.840 8.863 1.00 57.16 99 GLN A N 1
ATOM 743 C CA . GLN A 1 99 ? 3.460 -19.113 9.542 1.00 57.16 99 GLN A CA 1
ATOM 744 C C . GLN A 1 99 ? 4.479 -20.097 8.955 1.00 57.16 99 GLN A C 1
ATOM 746 O O . GLN A 1 99 ? 4.364 -20.486 7.796 1.00 57.16 99 GLN A O 1
ATOM 751 N N . GLY A 1 100 ? 5.531 -20.410 9.719 1.00 52.50 100 GLY A N 1
ATOM 752 C CA . GLY A 1 100 ? 6.574 -21.362 9.321 1.00 52.50 100 GLY A CA 1
ATOM 753 C C . GLY A 1 100 ? 7.995 -20.808 9.172 1.00 52.50 100 GLY A C 1
ATOM 754 O O . GLY A 1 100 ? 8.883 -21.570 8.801 1.00 52.50 100 GLY A O 1
ATOM 755 N N . ALA A 1 101 ? 8.262 -19.536 9.482 1.00 46.72 101 ALA A N 1
ATOM 756 C CA . ALA A 1 101 ? 9.644 -19.124 9.733 1.00 46.72 101 ALA A CA 1
ATOM 757 C C . ALA A 1 101 ? 10.033 -19.582 11.148 1.00 46.72 101 ALA A C 1
ATOM 759 O O . ALA A 1 101 ? 9.755 -18.897 12.128 1.00 46.72 101 ALA A O 1
ATOM 760 N N . SER A 1 102 ? 10.595 -20.786 11.259 1.00 43.69 102 SER A N 1
ATOM 761 C CA . SER A 1 102 ? 11.368 -21.145 12.445 1.00 43.69 102 SER A CA 1
ATOM 762 C C . SER A 1 102 ? 12.635 -20.287 12.472 1.00 43.69 102 SER A C 1
ATOM 764 O O . SER A 1 102 ? 13.358 -20.266 11.473 1.00 43.69 102 SER A O 1
ATOM 766 N N . LEU A 1 103 ? 12.887 -19.707 13.654 1.00 39.41 103 LEU A N 1
ATOM 767 C CA . LEU A 1 103 ? 13.980 -18.821 14.096 1.00 39.41 103 LEU A CA 1
ATOM 768 C C . LEU A 1 103 ? 13.748 -17.319 13.870 1.00 39.41 103 LEU A C 1
ATOM 770 O O . LEU A 1 103 ? 13.980 -16.815 12.750 1.00 39.41 103 LEU A O 1
#

pLDDT: mean 88.74, std 11.48, range [39.41, 97.44]